Protein AF-A0A535ZDF6-F1 (afdb_monomer_lite)

Radius of gyration: 25.19 Å; chains: 1; bounding box: 67×46×58 Å

Sequence (175 aa):
MTSSAADRVAKFVDDLLRGRRPRRFDATPEEAEAMGAAAGLVAGRAGADLPDKAALDRIHRRLSGRLDESPGVDPHFTRRVWLRTLGTAAAAAVVGVGLDEVLSRGGVIGPVAEGQAVLTPDGAQWRSVASVEQVPQGHAMQVSTGSVDAVVFNEGGQIGAVSGVCTHLGCRLQR

Foldseek 3Di:
DDQDLVRLLVQLLVCLVVVHDRDDDDHDPVSVVSSVVSVLVSLPDPPVLDDDPVVVVVVVVVVVVVVVPDPDPPPPPDPVVVVVPPPDDDDDDDDDDDPPPVVPPPDPPDPPPPPPPPPPDDPDDDDDFDDVVVAPEPDWDWTDPPVFIWIWHHHPNDIDIDGLADPPRRHGDDD

Secondary structure (DSSP, 8-state):
-PPPHHHHHHHHHHHHHTTPPPPP----HHHHHHHHHHHHHHHTSTTTTS--HHHHHHHHHHHHHHHHS-----TT--HHHHHHHSS------------SSSSTTS-------S-------TT--------GGGS-TT-EEEEE-SS-EEEEEEETTEEEEEESB-TTT--B---

Structure (mmCIF, N/CA/C/O backbone):
data_AF-A0A535ZDF6-F1
#
_entry.id   AF-A0A535ZDF6-F1
#
loop_
_atom_site.group_PDB
_atom_site.id
_atom_site.type_symbol
_atom_site.label_atom_id
_atom_site.label_alt_id
_atom_site.label_comp_id
_atom_site.label_asym_id
_atom_site.label_entity_id
_atom_site.label_seq_id
_atom_site.pdbx_PDB_ins_code
_atom_site.Cartn_x
_atom_site.Cartn_y
_atom_site.Cartn_z
_atom_site.occupancy
_atom_site.B_iso_or_equiv
_atom_site.auth_seq_id
_atom_site.auth_comp_id
_atom_site.auth_asym_id
_atom_site.auth_atom_id
_atom_site.pdbx_PDB_model_num
ATOM 1 N N . MET A 1 1 ? 22.363 -12.329 -32.406 1.00 46.94 1 MET A N 1
ATOM 2 C CA . MET A 1 1 ? 21.394 -11.249 -32.685 1.00 46.94 1 MET A CA 1
ATOM 3 C C . MET A 1 1 ? 21.102 -10.569 -31.362 1.00 46.94 1 MET A C 1
ATOM 5 O O . MET A 1 1 ? 20.580 -11.216 -30.463 1.00 46.94 1 MET A O 1
ATOM 9 N N . THR A 1 2 ? 21.580 -9.344 -31.173 1.00 59.44 2 THR A N 1
ATOM 10 C CA . THR A 1 2 ? 21.359 -8.575 -29.944 1.00 59.44 2 THR A CA 1
ATOM 11 C C . THR A 1 2 ? 19.903 -8.115 -29.910 1.00 59.44 2 THR A C 1
ATOM 13 O O . THR A 1 2 ? 19.426 -7.513 -30.865 1.00 59.44 2 THR A O 1
ATOM 16 N N . SER A 1 3 ? 19.184 -8.452 -28.837 1.00 75.75 3 SER A N 1
ATOM 17 C CA . SER A 1 3 ? 17.815 -7.982 -28.587 1.00 75.75 3 SER A CA 1
ATOM 18 C C . SER A 1 3 ? 17.787 -6.454 -28.630 1.00 75.75 3 SER A C 1
ATOM 20 O O . SER A 1 3 ? 18.610 -5.827 -27.950 1.00 75.75 3 SER A O 1
ATOM 22 N N . SER A 1 4 ? 16.862 -5.860 -29.390 1.00 88.50 4 SER A N 1
ATOM 23 C CA . SER A 1 4 ? 16.700 -4.401 -29.406 1.00 88.50 4 SER A CA 1
ATOM 24 C C . SER A 1 4 ? 16.239 -3.891 -28.032 1.00 88.50 4 SER A C 1
ATOM 26 O O . SER A 1 4 ? 15.796 -4.678 -27.190 1.00 88.50 4 SER A O 1
ATOM 28 N N . ALA A 1 5 ? 16.351 -2.583 -27.788 1.00 86.88 5 ALA A N 1
ATOM 29 C CA . ALA A 1 5 ? 15.862 -1.970 -26.550 1.00 86.88 5 ALA A CA 1
ATOM 30 C C . ALA A 1 5 ? 14.355 -2.214 -26.349 1.00 86.88 5 ALA A C 1
ATOM 32 O O . ALA A 1 5 ? 13.916 -2.655 -25.286 1.00 86.88 5 ALA A O 1
ATOM 33 N N . ALA A 1 6 ? 13.575 -2.058 -27.424 1.00 88.94 6 ALA A N 1
ATOM 34 C CA . ALA A 1 6 ? 12.144 -2.344 -27.426 1.00 88.94 6 ALA A CA 1
ATOM 35 C C . ALA A 1 6 ? 11.846 -3.808 -27.062 1.00 88.94 6 ALA A C 1
ATOM 37 O O . ALA A 1 6 ? 10.977 -4.069 -26.233 1.00 88.94 6 ALA A O 1
ATOM 38 N N . ASP A 1 7 ? 12.610 -4.763 -27.603 1.00 92.75 7 ASP A N 1
ATOM 39 C CA . ASP A 1 7 ? 12.432 -6.189 -27.295 1.00 92.75 7 ASP A CA 1
ATOM 40 C C . ASP A 1 7 ? 12.721 -6.505 -25.819 1.00 92.75 7 ASP A C 1
ATOM 42 O O . ASP A 1 7 ? 12.058 -7.353 -25.213 1.00 92.75 7 ASP A O 1
ATOM 46 N N . ARG A 1 8 ? 13.710 -5.827 -25.217 1.00 93.44 8 ARG A N 1
ATOM 47 C CA . ARG A 1 8 ? 14.049 -6.013 -23.798 1.00 93.44 8 ARG A CA 1
ATOM 48 C C . ARG A 1 8 ? 12.936 -5.504 -22.891 1.00 93.44 8 ARG A C 1
ATOM 50 O O . ARG A 1 8 ? 12.517 -6.236 -21.992 1.00 93.44 8 ARG A O 1
ATOM 57 N N . VAL A 1 9 ? 12.427 -4.301 -23.155 1.00 93.56 9 VAL A N 1
ATOM 58 C CA . VAL A 1 9 ? 11.299 -3.731 -22.405 1.00 93.56 9 VAL A CA 1
ATOM 59 C C . VAL A 1 9 ? 10.041 -4.577 -22.604 1.00 93.56 9 VAL A C 1
ATOM 61 O O . VAL A 1 9 ? 9.391 -4.935 -21.625 1.00 93.56 9 VAL A O 1
ATOM 64 N N . ALA A 1 10 ? 9.734 -4.997 -23.834 1.00 93.25 10 ALA A N 1
ATOM 65 C CA . ALA A 1 10 ? 8.584 -5.857 -24.113 1.00 93.25 10 ALA A CA 1
ATOM 66 C C . ALA A 1 10 ? 8.653 -7.173 -23.328 1.00 93.25 10 ALA A C 1
ATOM 68 O O . ALA A 1 10 ? 7.669 -7.585 -22.716 1.00 93.25 10 ALA A O 1
ATOM 69 N N . LYS A 1 11 ? 9.829 -7.808 -23.267 1.00 94.06 11 LYS A N 1
ATOM 70 C CA . LYS A 1 11 ? 10.033 -9.026 -22.474 1.00 94.06 11 LYS A CA 1
ATOM 71 C C . LYS A 1 11 ? 9.888 -8.787 -20.970 1.00 94.06 11 LYS A C 1
ATOM 73 O O . LYS A 1 11 ? 9.337 -9.635 -20.272 1.00 94.06 11 LYS A O 1
ATOM 78 N N . PHE A 1 12 ? 10.363 -7.648 -20.473 1.00 94.94 12 PHE A N 1
ATOM 79 C CA . PHE A 1 12 ? 10.167 -7.250 -19.081 1.00 94.94 12 PHE A CA 1
ATOM 80 C C . PHE A 1 12 ? 8.674 -7.104 -18.747 1.00 94.94 12 PHE A C 1
ATOM 82 O O . PHE A 1 12 ? 8.207 -7.675 -17.761 1.00 94.94 12 PHE A O 1
ATOM 89 N N . VAL A 1 13 ? 7.914 -6.415 -19.602 1.00 94.00 13 VAL A N 1
ATOM 90 C CA . VAL A 1 13 ? 6.455 -6.267 -19.469 1.00 94.00 13 VAL A CA 1
ATOM 91 C C . VAL A 1 13 ? 5.757 -7.630 -19.534 1.00 94.00 13 VAL A C 1
ATOM 93 O O . VAL A 1 13 ? 4.898 -7.925 -18.706 1.00 94.00 13 VAL A O 1
ATOM 96 N N . ASP A 1 14 ? 6.158 -8.492 -20.468 1.00 95.00 14 ASP A N 1
ATOM 97 C CA . ASP A 1 14 ? 5.626 -9.849 -20.645 1.00 95.00 14 ASP A CA 1
ATOM 98 C C . ASP A 1 14 ? 5.786 -10.716 -19.381 1.00 95.00 14 ASP A C 1
ATOM 100 O O . ASP A 1 14 ? 4.870 -11.461 -19.003 1.00 95.00 14 ASP A O 1
ATOM 104 N N . ASP A 1 15 ? 6.938 -10.592 -18.713 1.00 94.69 15 ASP A N 1
ATOM 105 C CA . ASP A 1 15 ? 7.216 -11.237 -17.432 1.00 94.69 15 ASP A CA 1
ATOM 106 C C . ASP A 1 15 ? 6.329 -10.674 -16.313 1.00 94.69 15 ASP A C 1
ATOM 108 O O . ASP A 1 15 ? 5.696 -11.464 -15.605 1.00 94.69 15 ASP A O 1
ATOM 112 N N . LEU A 1 16 ? 6.209 -9.344 -16.195 1.00 91.81 16 LEU A N 1
ATOM 113 C CA . LEU A 1 16 ? 5.347 -8.705 -15.191 1.00 91.81 16 LEU A CA 1
ATOM 114 C C . LEU A 1 16 ? 3.879 -9.121 -15.337 1.00 91.81 16 LEU A C 1
ATOM 116 O O . LEU A 1 16 ? 3.246 -9.514 -14.357 1.00 91.81 16 LEU A O 1
ATOM 120 N N . LEU A 1 17 ? 3.344 -9.097 -16.561 1.00 90.06 17 LEU A N 1
ATOM 121 C CA . LEU A 1 17 ? 1.947 -9.453 -16.835 1.00 90.06 17 LEU A CA 1
ATOM 122 C C . LEU A 1 17 ? 1.626 -10.914 -16.497 1.00 90.06 17 LEU A C 1
ATOM 124 O O . LEU A 1 17 ? 0.480 -11.239 -16.187 1.00 90.06 17 LEU A O 1
ATOM 128 N N . ARG A 1 18 ? 2.630 -11.796 -16.525 1.00 90.31 18 ARG A N 1
ATOM 129 C CA . ARG A 1 18 ? 2.495 -13.210 -16.139 1.00 90.31 18 ARG A CA 1
ATOM 130 C C . ARG A 1 18 ? 2.853 -13.479 -14.678 1.00 90.31 18 ARG A C 1
ATOM 132 O O . ARG A 1 18 ? 2.962 -14.644 -14.298 1.00 90.31 18 AR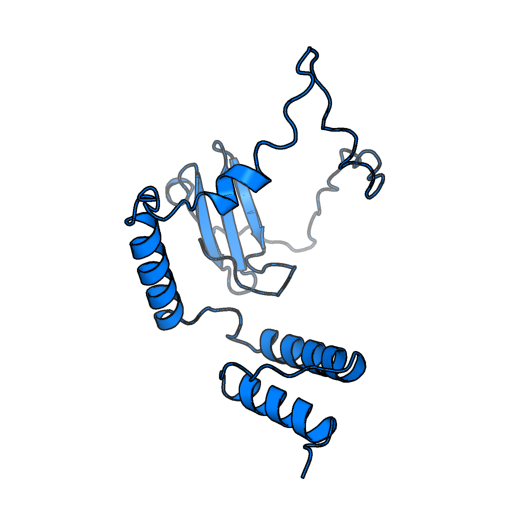G A O 1
ATOM 139 N N . GLY A 1 19 ? 3.075 -12.440 -13.871 1.00 87.00 19 GLY A N 1
ATOM 140 C CA . GLY A 1 19 ? 3.488 -12.579 -12.472 1.00 87.00 19 GLY A CA 1
ATOM 141 C C . GLY A 1 19 ? 4.856 -13.249 -12.309 1.00 87.00 19 GLY A C 1
ATOM 142 O O . GLY A 1 19 ? 5.154 -13.815 -11.256 1.00 87.00 19 GLY A O 1
ATOM 143 N N . ARG A 1 20 ? 5.694 -13.233 -13.353 1.00 88.69 20 ARG A N 1
ATOM 144 C CA . ARG A 1 20 ? 7.053 -13.774 -13.306 1.00 88.69 20 ARG A CA 1
ATOM 145 C C . ARG A 1 20 ? 8.023 -12.687 -12.881 1.00 88.69 20 ARG A C 1
ATOM 147 O O . ARG A 1 20 ? 7.856 -11.514 -13.192 1.00 88.69 20 ARG A O 1
ATOM 154 N N . ARG A 1 21 ? 9.100 -13.098 -12.213 1.00 88.25 21 ARG A N 1
ATOM 155 C CA . ARG A 1 21 ? 10.218 -12.205 -11.910 1.00 88.25 21 ARG A CA 1
ATOM 156 C C . ARG A 1 21 ? 10.965 -11.864 -13.208 1.00 88.25 21 ARG A C 1
ATOM 158 O O . ARG A 1 21 ? 11.530 -12.790 -13.798 1.00 88.25 21 ARG A O 1
ATOM 165 N N . PRO A 1 22 ? 11.050 -10.583 -13.610 1.00 92.56 22 PRO A N 1
ATOM 166 C CA . PRO A 1 22 ? 11.807 -10.207 -14.795 1.00 92.56 22 PRO A CA 1
ATOM 167 C C . PRO A 1 22 ? 13.299 -10.515 -14.638 1.00 92.56 22 PRO A C 1
ATOM 169 O O . PRO A 1 22 ? 13.863 -10.448 -13.536 1.00 92.56 22 PRO A O 1
ATOM 172 N N . ARG A 1 23 ? 13.960 -10.859 -15.748 1.00 88.31 23 ARG A N 1
ATOM 173 C CA . ARG A 1 23 ? 15.416 -11.074 -15.765 1.00 88.31 23 ARG A CA 1
ATOM 174 C C . ARG A 1 23 ? 16.152 -9.740 -15.630 1.00 88.31 23 ARG A C 1
ATOM 176 O O . ARG A 1 23 ? 15.714 -8.732 -16.169 1.00 88.31 23 ARG A O 1
ATOM 183 N N . ARG A 1 24 ? 17.293 -9.749 -14.934 1.00 87.75 24 ARG A N 1
ATOM 184 C CA . ARG A 1 24 ? 18.173 -8.575 -14.836 1.00 87.75 24 ARG A CA 1
ATOM 185 C C . ARG A 1 24 ? 18.875 -8.330 -16.172 1.00 87.75 24 ARG A C 1
ATOM 187 O O . ARG A 1 24 ? 19.337 -9.285 -16.795 1.00 87.75 24 ARG A O 1
ATOM 194 N N . PHE A 1 25 ? 18.968 -7.068 -16.564 1.00 88.94 25 PHE A N 1
ATOM 195 C CA . PHE A 1 25 ? 19.781 -6.578 -17.672 1.00 88.94 25 PHE A CA 1
ATOM 196 C C . PHE A 1 25 ? 20.207 -5.137 -17.366 1.00 88.94 25 PHE A C 1
ATOM 198 O O . PHE A 1 25 ? 19.569 -4.479 -16.544 1.00 88.94 25 PHE A O 1
ATOM 205 N N . ASP A 1 26 ? 21.277 -4.669 -18.006 1.00 91.50 26 ASP A N 1
ATOM 206 C CA . ASP A 1 26 ? 21.731 -3.284 -17.877 1.00 91.50 26 ASP A CA 1
ATOM 207 C C . ASP A 1 26 ? 20.829 -2.385 -18.730 1.00 91.50 26 ASP A C 1
ATOM 209 O O . ASP A 1 26 ? 20.986 -2.303 -19.948 1.00 91.50 26 ASP A O 1
ATOM 213 N N . ALA A 1 27 ? 19.827 -1.787 -18.086 1.00 92.56 27 ALA A N 1
ATOM 214 C CA . ALA A 1 27 ? 18.864 -0.903 -18.729 1.00 92.56 27 ALA A CA 1
ATOM 215 C C . ALA A 1 27 ? 19.460 0.494 -18.944 1.00 92.56 27 ALA A C 1
ATOM 217 O O . ALA A 1 27 ? 20.129 1.040 -18.060 1.00 92.56 27 ALA A O 1
ATOM 218 N N . THR A 1 28 ? 19.180 1.098 -20.096 1.00 95.06 28 THR A N 1
ATOM 219 C CA . THR A 1 28 ? 19.417 2.533 -20.291 1.00 95.06 28 THR A CA 1
ATOM 220 C C . THR A 1 28 ? 18.454 3.358 -19.420 1.00 95.06 28 THR A C 1
ATOM 222 O O . THR A 1 28 ? 17.440 2.831 -18.956 1.00 95.06 28 THR A O 1
ATOM 225 N N . PRO A 1 29 ? 18.717 4.660 -19.197 1.00 95.44 29 PRO A N 1
ATOM 226 C CA . PRO A 1 29 ? 17.796 5.522 -18.452 1.00 95.44 29 PRO A CA 1
ATOM 227 C C . PRO A 1 29 ? 16.372 5.543 -19.031 1.00 95.44 29 PRO A C 1
ATOM 229 O O . PRO A 1 29 ? 15.407 5.457 -18.280 1.00 95.44 29 PRO A O 1
ATOM 232 N N . GLU A 1 30 ? 16.244 5.579 -20.359 1.00 93.31 30 GLU A N 1
ATOM 233 C CA . GLU A 1 30 ? 14.953 5.546 -21.05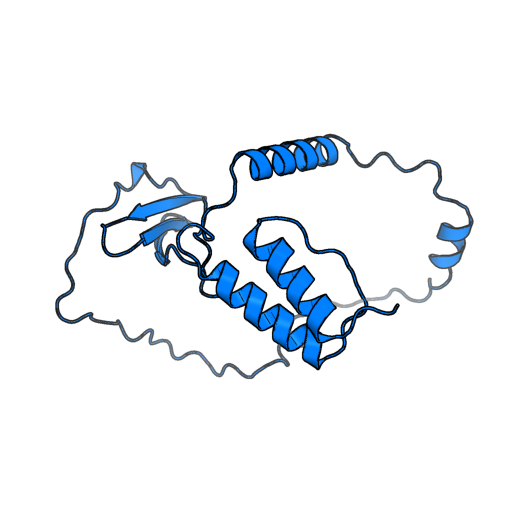9 1.00 93.31 30 GLU A CA 1
ATOM 234 C C . GLU A 1 30 ? 14.233 4.198 -20.875 1.00 93.31 30 GLU A C 1
ATOM 236 O O . GLU A 1 30 ? 13.036 4.152 -20.593 1.00 93.31 30 GLU A O 1
ATOM 241 N N . GLU A 1 31 ? 14.963 3.079 -20.958 1.00 94.50 31 GLU A N 1
ATOM 242 C CA . GLU A 1 31 ? 14.396 1.757 -20.668 1.00 94.50 31 GLU A CA 1
ATOM 243 C C . GLU A 1 31 ? 13.936 1.658 -19.210 1.00 94.50 31 GLU A C 1
ATOM 245 O O . GLU A 1 31 ? 12.867 1.112 -18.943 1.00 94.50 31 GLU A O 1
ATOM 250 N N . ALA A 1 32 ? 14.709 2.204 -18.267 1.00 94.81 32 ALA A N 1
ATOM 251 C CA . ALA A 1 32 ? 14.366 2.211 -16.849 1.00 94.81 32 ALA A CA 1
ATOM 252 C C . ALA A 1 32 ? 13.096 3.030 -16.563 1.00 94.81 32 ALA A C 1
ATOM 254 O O . ALA A 1 32 ? 12.269 2.601 -15.755 1.00 94.81 32 ALA A O 1
ATOM 255 N N . GLU A 1 33 ? 12.904 4.160 -17.247 1.00 95.19 33 GLU A N 1
ATOM 256 C CA . GLU A 1 33 ? 11.676 4.956 -17.165 1.00 95.19 33 GLU A CA 1
ATOM 257 C C . GLU A 1 33 ? 10.466 4.165 -17.687 1.00 95.19 33 GLU A C 1
ATOM 259 O O . GLU A 1 33 ? 9.462 4.025 -16.981 1.00 95.19 33 GLU A O 1
ATOM 264 N N . ALA A 1 34 ? 10.587 3.549 -18.868 1.00 93.00 34 ALA A N 1
ATOM 265 C CA . ALA A 1 34 ? 9.535 2.703 -19.436 1.00 93.00 34 ALA A CA 1
ATOM 266 C C . ALA A 1 34 ? 9.198 1.502 -18.530 1.00 93.00 34 ALA A C 1
ATOM 268 O O . ALA A 1 34 ? 8.028 1.157 -18.336 1.00 93.00 34 ALA A O 1
ATOM 269 N N . MET A 1 35 ? 10.214 0.878 -17.929 1.00 94.12 35 MET A N 1
ATOM 270 C CA . MET A 1 35 ? 10.050 -0.203 -16.955 1.00 94.12 35 MET A CA 1
ATOM 271 C C . MET A 1 35 ? 9.344 0.271 -15.680 1.00 94.12 35 MET A C 1
ATOM 273 O O . MET A 1 35 ? 8.483 -0.445 -15.165 1.00 94.12 35 MET A O 1
ATOM 277 N N . GLY A 1 36 ? 9.685 1.461 -15.178 1.00 92.38 36 GLY A N 1
ATOM 278 C CA . GLY A 1 36 ? 9.039 2.073 -14.017 1.00 92.38 36 GLY A CA 1
ATOM 279 C C . GLY A 1 36 ? 7.558 2.353 -14.269 1.00 92.38 36 GLY A C 1
ATOM 280 O O . GLY A 1 36 ? 6.714 1.968 -13.458 1.00 92.38 36 GLY A O 1
ATOM 281 N N . ALA A 1 37 ? 7.231 2.920 -15.432 1.00 94.62 37 ALA A N 1
ATOM 282 C CA . ALA A 1 37 ? 5.849 3.137 -15.855 1.00 94.62 37 ALA A CA 1
ATOM 283 C C . ALA A 1 37 ? 5.067 1.814 -15.956 1.00 94.62 37 ALA A C 1
ATOM 285 O O . ALA A 1 37 ? 3.968 1.696 -15.410 1.00 94.62 37 ALA A O 1
ATOM 286 N N . ALA A 1 38 ? 5.653 0.787 -16.581 1.00 93.25 38 ALA A N 1
ATOM 287 C CA . ALA A 1 38 ? 5.038 -0.536 -16.668 1.00 93.25 38 ALA A CA 1
ATOM 288 C C . ALA A 1 38 ? 4.791 -1.162 -15.285 1.00 93.25 38 ALA A C 1
ATOM 290 O O . ALA A 1 38 ? 3.715 -1.707 -15.037 1.00 93.25 38 ALA A O 1
ATOM 291 N N . ALA A 1 39 ? 5.761 -1.062 -14.372 1.00 90.19 39 ALA A N 1
ATOM 292 C CA . ALA A 1 39 ? 5.618 -1.556 -13.006 1.00 90.19 39 ALA A CA 1
ATOM 293 C C . ALA A 1 39 ? 4.504 -0.819 -12.244 1.00 90.19 39 ALA A C 1
ATOM 295 O O . ALA A 1 39 ? 3.699 -1.471 -11.578 1.00 90.19 39 ALA A O 1
ATOM 296 N N . GLY A 1 40 ? 4.409 0.507 -12.390 1.00 88.38 40 GLY A N 1
ATOM 297 C CA . GLY A 1 40 ? 3.344 1.312 -11.785 1.00 88.38 40 GLY A CA 1
ATOM 298 C C . GLY A 1 40 ? 1.947 0.916 -12.272 1.00 88.38 40 GLY A C 1
ATOM 299 O O . GLY A 1 40 ? 1.038 0.736 -11.465 1.00 88.38 40 GLY A O 1
ATOM 300 N N . LEU A 1 41 ? 1.783 0.687 -13.579 1.00 87.75 41 LEU A N 1
ATOM 301 C CA . LEU A 1 41 ? 0.510 0.232 -14.153 1.00 87.75 41 LEU A CA 1
ATOM 302 C C . LEU A 1 41 ? 0.101 -1.157 -13.644 1.00 87.75 41 LEU A C 1
ATOM 304 O O . LEU A 1 41 ? -1.072 -1.393 -13.361 1.00 87.75 41 LEU A O 1
ATOM 308 N N . VAL A 1 42 ? 1.061 -2.074 -13.501 1.00 87.00 42 VAL A N 1
ATOM 309 C CA . VAL A 1 42 ? 0.802 -3.412 -12.947 1.00 87.00 42 VAL A CA 1
ATOM 310 C C . VAL A 1 42 ? 0.428 -3.332 -11.466 1.00 87.00 42 VAL A C 1
ATOM 312 O O . VAL A 1 42 ? -0.498 -4.025 -11.045 1.00 87.00 42 VAL A O 1
ATOM 315 N N . ALA A 1 43 ? 1.094 -2.471 -10.693 1.00 82.88 43 ALA A N 1
ATOM 316 C CA . ALA A 1 43 ? 0.791 -2.252 -9.278 1.00 82.88 43 ALA A CA 1
ATOM 317 C C . ALA A 1 43 ? -0.603 -1.638 -9.055 1.00 82.88 43 ALA A C 1
ATOM 319 O O . ALA A 1 43 ? -1.254 -1.949 -8.064 1.00 82.88 43 ALA A O 1
ATOM 320 N N . GLY A 1 44 ? -1.095 -0.825 -9.995 1.00 82.81 44 GLY A N 1
ATOM 321 C CA . GLY A 1 44 ? -2.444 -0.253 -9.946 1.00 82.81 44 GLY A CA 1
ATOM 322 C C . GLY A 1 44 ? -3.582 -1.227 -10.288 1.00 82.81 44 GLY A C 1
ATOM 323 O O . GLY A 1 44 ? -4.750 -0.843 -10.230 1.00 82.81 44 GLY A O 1
ATOM 324 N N . ARG A 1 45 ? -3.289 -2.478 -10.673 1.00 80.56 45 ARG A N 1
ATOM 325 C CA . ARG A 1 45 ? -4.324 -3.466 -11.013 1.00 80.56 45 ARG A CA 1
ATOM 326 C C . ARG A 1 45 ? -5.112 -3.875 -9.764 1.00 80.56 45 ARG A C 1
ATOM 328 O O . ARG A 1 45 ? -4.530 -4.214 -8.740 1.00 80.56 45 ARG A O 1
ATOM 335 N N . ALA A 1 46 ? -6.439 -3.956 -9.881 1.00 76.19 46 ALA A N 1
ATOM 336 C CA . ALA A 1 46 ? -7.295 -4.489 -8.820 1.00 76.19 46 ALA A CA 1
ATOM 337 C C . ALA A 1 46 ? -6.826 -5.889 -8.374 1.00 76.19 46 ALA A C 1
ATOM 339 O O . ALA A 1 46 ? -6.683 -6.792 -9.206 1.00 76.19 46 ALA A O 1
ATOM 340 N N . GLY A 1 47 ? -6.583 -6.057 -7.071 1.00 75.25 47 GLY A N 1
ATOM 341 C CA . GLY A 1 47 ? -6.066 -7.293 -6.482 1.00 75.25 47 GLY A CA 1
ATOM 342 C C . GLY A 1 47 ? -4.537 -7.398 -6.425 1.00 75.25 47 GLY A C 1
ATOM 343 O O . GLY A 1 47 ? -4.039 -8.358 -5.842 1.00 75.25 47 GLY A O 1
ATOM 344 N N . ALA A 1 48 ? -3.779 -6.448 -6.993 1.00 76.38 48 ALA A N 1
ATOM 345 C CA . ALA A 1 48 ? -2.320 -6.376 -6.821 1.00 76.38 48 ALA A CA 1
ATOM 346 C C . ALA A 1 48 ? -1.907 -5.842 -5.434 1.00 76.38 48 ALA A C 1
ATOM 348 O O . ALA A 1 48 ? -0.757 -5.977 -5.022 1.00 76.38 48 ALA A O 1
ATOM 349 N N . ASP A 1 49 ? -2.861 -5.267 -4.706 1.00 73.38 49 ASP A N 1
ATOM 350 C CA . ASP A 1 49 ? -2.748 -4.726 -3.354 1.00 73.38 49 ASP A CA 1
ATOM 351 C C . ASP A 1 49 ? -2.727 -5.808 -2.259 1.00 73.38 49 ASP A C 1
ATOM 353 O O . ASP A 1 49 ? -2.384 -5.519 -1.107 1.00 73.38 49 ASP A O 1
ATOM 357 N N . LEU A 1 50 ? -3.075 -7.051 -2.612 1.00 73.88 50 LEU A N 1
ATOM 358 C CA . LEU A 1 50 ? -3.053 -8.208 -1.724 1.00 73.88 50 LEU A CA 1
ATOM 359 C C . LEU A 1 50 ? -1.847 -9.115 -2.039 1.00 73.88 50 LEU A C 1
ATOM 361 O O . LEU A 1 50 ? -1.753 -9.661 -3.139 1.00 73.88 50 LEU A O 1
ATOM 365 N N . PRO A 1 51 ? -0.931 -9.336 -1.082 1.00 74.38 51 PRO A N 1
ATOM 366 C CA . PRO A 1 51 ? 0.176 -10.267 -1.265 1.00 74.38 51 PRO A CA 1
ATOM 367 C C . PRO A 1 51 ? -0.307 -11.725 -1.377 1.00 74.38 51 PRO A C 1
ATOM 369 O O . PRO A 1 51 ? -1.217 -12.157 -0.668 1.00 74.38 51 PRO A O 1
ATOM 372 N N . ASP A 1 52 ? 0.349 -12.512 -2.237 1.00 81.56 52 ASP A N 1
ATOM 373 C CA . ASP A 1 52 ? 0.117 -13.959 -2.347 1.00 81.56 52 ASP A CA 1
ATOM 374 C C . ASP A 1 52 ? 0.460 -14.661 -1.022 1.00 81.56 52 ASP A C 1
ATOM 376 O O . ASP A 1 52 ? 1.618 -14.667 -0.591 1.00 81.56 52 ASP A O 1
ATOM 380 N N . LYS A 1 53 ? -0.538 -15.296 -0.390 1.00 82.81 53 LYS A N 1
ATOM 381 C CA . LYS A 1 53 ? -0.380 -15.991 0.899 1.00 82.81 53 LYS A CA 1
ATOM 382 C C . LYS A 1 53 ? 0.704 -17.064 0.843 1.00 82.81 53 LYS A C 1
ATOM 384 O O . LYS A 1 53 ? 1.535 -17.138 1.742 1.00 82.81 53 LYS A O 1
ATOM 389 N N . ALA A 1 54 ? 0.769 -17.839 -0.241 1.00 85.75 54 ALA A N 1
ATOM 390 C CA . ALA A 1 54 ? 1.778 -18.886 -0.368 1.00 85.75 54 ALA A CA 1
ATOM 391 C C . ALA A 1 54 ? 3.198 -18.299 -0.455 1.00 85.75 54 ALA A C 1
ATOM 393 O O . ALA A 1 54 ? 4.159 -18.901 0.038 1.00 85.75 54 ALA A O 1
ATOM 394 N N . ALA A 1 55 ? 3.354 -17.133 -1.088 1.00 84.94 55 ALA A N 1
ATOM 395 C CA . ALA A 1 55 ? 4.608 -16.391 -1.098 1.00 84.94 55 ALA A CA 1
ATOM 396 C C . ALA A 1 55 ? 4.963 -15.830 0.281 1.00 84.94 55 ALA A C 1
ATOM 398 O O . ALA A 1 55 ? 6.113 -15.991 0.699 1.00 84.94 55 ALA A O 1
ATOM 399 N N . LEU A 1 56 ? 4.002 -15.239 0.996 1.00 89.12 56 LEU A N 1
ATOM 400 C CA . LEU A 1 56 ? 4.210 -14.762 2.365 1.00 89.12 56 LEU A CA 1
ATOM 401 C C . LEU A 1 56 ? 4.637 -15.894 3.298 1.00 89.12 56 LEU A C 1
ATOM 403 O O . LEU A 1 56 ? 5.631 -15.744 4.002 1.00 89.12 56 LEU A O 1
ATOM 407 N N . ASP A 1 57 ? 3.994 -17.057 3.223 1.00 90.69 57 ASP A N 1
ATOM 408 C CA . ASP A 1 57 ? 4.359 -18.218 4.037 1.00 90.69 57 ASP A CA 1
ATOM 409 C C . ASP A 1 57 ? 5.794 -18.690 3.755 1.00 90.69 57 ASP A C 1
ATOM 411 O O . ASP A 1 57 ? 6.533 -19.070 4.667 1.00 90.69 57 ASP A O 1
ATOM 415 N N . ARG A 1 58 ? 6.229 -18.655 2.484 1.00 90.31 58 ARG A N 1
ATOM 416 C CA . ARG A 1 58 ? 7.625 -18.962 2.115 1.00 90.31 58 ARG A CA 1
ATOM 417 C C . ARG A 1 58 ? 8.602 -17.949 2.709 1.00 90.31 58 ARG A C 1
ATOM 419 O O . ARG A 1 58 ? 9.679 -18.349 3.152 1.00 90.31 58 ARG A O 1
ATOM 426 N N . ILE A 1 59 ? 8.252 -16.663 2.701 1.00 90.88 59 ILE A N 1
ATOM 427 C CA . ILE A 1 59 ? 9.074 -15.596 3.286 1.00 90.88 59 ILE A CA 1
ATOM 428 C C . ILE A 1 59 ? 9.145 -15.763 4.803 1.00 90.88 59 ILE A C 1
ATOM 430 O O . ILE A 1 59 ? 10.249 -15.776 5.342 1.00 90.88 59 ILE A O 1
ATOM 434 N N . HIS A 1 60 ? 8.003 -15.968 5.464 1.00 89.06 60 HIS A N 1
ATOM 435 C CA . HIS A 1 60 ? 7.921 -16.185 6.904 1.00 89.06 60 HIS A CA 1
ATOM 436 C C . HIS A 1 60 ? 8.801 -17.362 7.325 1.00 89.06 60 HIS A C 1
ATOM 438 O O . HIS A 1 60 ? 9.700 -17.184 8.138 1.00 89.06 60 HIS A O 1
ATOM 444 N N . ARG A 1 61 ? 8.654 -18.534 6.686 1.00 92.69 61 ARG A N 1
ATOM 445 C CA . ARG A 1 61 ? 9.508 -19.705 6.971 1.00 92.69 61 ARG A CA 1
ATOM 446 C C . ARG A 1 61 ? 10.999 -19.406 6.822 1.00 92.69 61 ARG A C 1
ATOM 448 O O . ARG A 1 61 ? 11.799 -19.844 7.641 1.00 92.69 61 ARG A O 1
ATOM 455 N N . ARG A 1 62 ? 11.381 -18.666 5.778 1.00 91.94 62 ARG A N 1
ATOM 456 C CA . ARG A 1 62 ? 12.782 -18.300 5.538 1.00 91.94 62 ARG A CA 1
ATOM 457 C C . ARG A 1 62 ? 13.318 -17.320 6.584 1.00 91.94 62 ARG A C 1
ATOM 459 O O . ARG A 1 62 ? 14.492 -17.410 6.929 1.00 91.94 62 ARG A O 1
ATOM 466 N N . LEU A 1 63 ? 12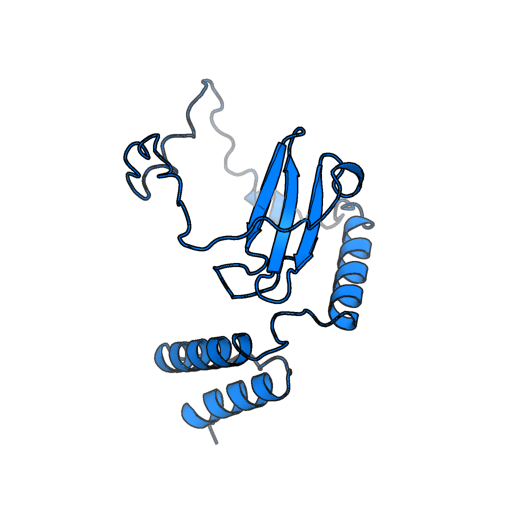.500 -16.367 7.026 1.00 92.62 63 LEU A N 1
ATOM 467 C CA . LEU A 1 63 ? 12.876 -15.401 8.057 1.00 92.62 63 LEU A CA 1
ATOM 468 C C . LEU A 1 63 ? 12.986 -16.077 9.421 1.00 92.62 63 LEU A C 1
ATOM 470 O O . LEU A 1 63 ? 14.013 -15.907 10.065 1.00 92.62 63 LEU A O 1
ATOM 474 N N . SER A 1 64 ? 12.003 -16.897 9.806 1.00 89.44 64 SER A N 1
ATOM 475 C CA . SER A 1 64 ? 12.047 -17.668 11.054 1.00 89.44 64 SER A CA 1
ATOM 476 C C . SER A 1 64 ? 13.298 -18.539 11.120 1.00 89.44 64 SER A C 1
ATOM 478 O O . SER A 1 64 ? 14.061 -18.407 12.063 1.00 89.44 64 SER A O 1
ATOM 480 N N . GLY A 1 65 ? 13.609 -19.302 10.063 1.00 88.06 65 GLY A N 1
ATOM 481 C CA . GLY A 1 65 ? 14.820 -20.132 10.047 1.00 88.06 65 GLY A CA 1
ATOM 482 C C . GLY A 1 65 ? 16.125 -19.344 10.234 1.00 88.06 65 GLY A C 1
ATOM 483 O O . GLY A 1 65 ? 17.032 -19.827 10.894 1.00 88.06 65 GLY A O 1
ATOM 484 N N . ARG A 1 66 ? 16.210 -18.113 9.713 1.00 85.81 66 ARG A N 1
ATOM 485 C CA . ARG A 1 66 ? 17.390 -17.242 9.885 1.00 85.81 66 ARG A CA 1
ATOM 486 C C . ARG A 1 66 ? 17.459 -16.544 11.238 1.00 85.81 66 ARG A C 1
ATOM 488 O O . ARG A 1 66 ? 18.539 -16.134 11.633 1.00 85.81 66 ARG A O 1
ATOM 495 N N . LEU A 1 67 ? 16.315 -16.303 11.873 1.00 81.12 67 LEU A N 1
ATOM 496 C CA . LEU A 1 67 ? 16.250 -15.712 13.209 1.00 81.12 67 LEU A CA 1
ATOM 497 C C . LEU A 1 67 ? 16.502 -16.775 14.287 1.00 81.12 67 LEU A C 1
ATOM 499 O O . LEU A 1 67 ? 17.120 -16.469 15.302 1.00 81.12 67 LEU A O 1
ATOM 503 N N . ASP A 1 68 ? 16.071 -18.015 14.038 1.00 78.94 68 ASP A N 1
ATOM 504 C CA . ASP A 1 68 ? 16.344 -19.178 14.888 1.00 78.94 68 ASP A CA 1
ATOM 505 C C . ASP A 1 68 ? 17.817 -19.615 14.792 1.00 78.94 68 ASP A C 1
ATOM 507 O O . ASP A 1 68 ? 18.403 -20.071 15.778 1.00 78.94 68 ASP A O 1
ATOM 511 N N . GLU A 1 69 ? 18.454 -19.413 13.632 1.00 68.31 69 GLU A N 1
ATOM 512 C CA . GLU A 1 69 ? 19.912 -19.377 13.510 1.00 68.31 69 GLU A CA 1
ATOM 513 C C . GLU A 1 69 ? 20.444 -18.149 14.269 1.00 68.31 69 GLU A C 1
ATOM 515 O O . GLU A 1 69 ? 20.695 -17.087 13.702 1.00 68.31 69 GLU A O 1
ATOM 520 N N . SER A 1 70 ? 20.640 -18.292 15.585 1.00 53.66 70 SER A N 1
ATOM 521 C CA . SER A 1 70 ? 21.492 -17.371 16.348 1.00 53.66 70 SER A CA 1
ATOM 522 C C . SER A 1 70 ? 22.786 -17.137 15.560 1.00 53.66 70 SER A C 1
ATOM 524 O O . SER A 1 70 ? 23.310 -18.113 15.015 1.00 53.66 70 SER A O 1
ATOM 526 N N . PRO A 1 71 ? 23.327 -15.904 15.486 1.00 52.62 71 PRO A N 1
ATOM 527 C CA . PRO A 1 71 ? 24.581 -15.648 14.793 1.00 52.62 71 PRO A CA 1
ATOM 528 C C . PRO A 1 71 ? 25.686 -16.441 15.492 1.00 52.62 71 PRO A C 1
ATOM 530 O O . PRO A 1 71 ? 26.291 -15.993 16.466 1.00 52.62 71 PRO A O 1
ATOM 533 N N . GLY A 1 72 ? 25.926 -17.656 15.007 1.00 53.72 72 GLY A N 1
ATOM 534 C CA . GLY A 1 72 ? 27.125 -18.401 15.308 1.00 53.72 72 GLY A CA 1
ATOM 535 C C . GLY A 1 72 ? 28.270 -17.521 14.850 1.00 53.72 72 GLY A C 1
ATOM 536 O O . GLY A 1 72 ? 28.286 -17.065 13.708 1.00 53.72 72 GLY A O 1
ATOM 537 N N . VAL A 1 73 ? 29.188 -17.217 15.760 1.00 53.31 73 VAL A N 1
ATOM 538 C CA . VAL A 1 73 ? 30.445 -16.565 15.410 1.00 53.31 73 VAL A CA 1
ATOM 539 C C . VAL A 1 73 ? 31.064 -17.390 14.288 1.00 53.31 73 VAL A C 1
ATOM 541 O O . VAL A 1 73 ? 31.471 -18.526 14.523 1.00 53.31 73 VAL A O 1
ATOM 544 N N . ASP A 1 74 ? 31.088 -16.844 13.071 1.00 49.72 74 ASP A N 1
ATOM 545 C CA . ASP A 1 74 ? 31.733 -17.485 11.933 1.00 49.72 74 ASP A CA 1
ATOM 546 C C . ASP A 1 74 ? 33.188 -17.805 12.327 1.00 49.72 74 ASP A C 1
ATOM 548 O O . ASP A 1 74 ? 33.982 -16.880 12.547 1.00 49.72 74 ASP A O 1
ATOM 552 N N . PRO A 1 75 ? 33.601 -19.086 12.396 1.00 55.62 75 PRO A N 1
ATOM 553 C CA . PRO A 1 75 ? 34.980 -19.446 12.735 1.00 55.62 75 PRO A CA 1
ATOM 554 C C . PRO A 1 75 ? 35.970 -19.026 11.633 1.00 55.62 75 PRO A C 1
ATOM 556 O O . PRO A 1 75 ? 37.185 -19.069 11.818 1.00 55.62 75 PRO A O 1
ATOM 559 N N . HIS A 1 76 ? 35.460 -18.567 10.485 1.00 55.00 76 HIS A N 1
ATOM 560 C CA . HIS A 1 76 ? 36.219 -18.033 9.360 1.00 55.00 76 HIS A CA 1
ATOM 561 C C . HIS A 1 76 ? 36.358 -16.508 9.397 1.00 55.00 76 HIS A C 1
ATOM 563 O O . HIS A 1 76 ? 36.458 -15.862 8.350 1.00 55.00 76 HIS A O 1
ATOM 569 N N . PHE A 1 77 ? 36.436 -15.918 10.590 1.00 49.56 77 PHE A N 1
ATOM 570 C CA . PHE A 1 77 ? 36.916 -14.550 10.768 1.00 49.56 77 PHE A CA 1
ATOM 571 C C . PHE A 1 77 ? 38.411 -14.486 10.393 1.00 49.56 77 PHE A C 1
ATOM 573 O O . PHE A 1 77 ? 39.315 -14.522 11.227 1.00 49.56 77 PHE A O 1
ATOM 580 N N . THR A 1 78 ? 38.696 -14.501 9.088 1.00 65.56 78 THR A N 1
ATOM 581 C CA . THR A 1 78 ? 40.061 -14.610 8.571 1.00 65.56 78 THR A CA 1
ATOM 582 C C . THR A 1 78 ? 40.888 -13.402 9.003 1.00 65.56 78 THR A C 1
ATOM 584 O O . THR A 1 78 ? 40.403 -12.271 9.054 1.00 65.56 78 THR A O 1
ATOM 587 N N . ARG A 1 79 ? 42.184 -13.622 9.246 1.00 59.59 79 ARG A N 1
ATOM 588 C CA . ARG A 1 79 ? 43.179 -12.602 9.631 1.00 59.59 79 ARG A CA 1
ATOM 589 C C . ARG A 1 79 ? 43.160 -11.340 8.739 1.00 59.59 79 ARG A C 1
ATOM 591 O O . ARG A 1 79 ? 43.583 -10.275 9.174 1.00 59.59 79 ARG A O 1
ATOM 598 N N . ARG A 1 80 ? 42.636 -11.443 7.507 1.00 61.72 80 ARG A N 1
ATOM 599 C CA . ARG A 1 80 ? 42.434 -10.320 6.571 1.00 61.72 80 ARG A CA 1
ATOM 600 C C . ARG A 1 80 ? 41.332 -9.341 6.996 1.00 61.72 80 ARG A C 1
ATOM 602 O O . ARG A 1 80 ? 41.440 -8.168 6.658 1.00 61.72 80 ARG A O 1
ATOM 609 N N . VAL A 1 81 ? 40.301 -9.794 7.712 1.00 62.34 81 VAL A N 1
ATOM 610 C CA . VAL A 1 81 ? 39.234 -8.930 8.250 1.00 62.34 81 VAL A CA 1
ATOM 611 C C . VAL A 1 81 ? 39.772 -8.116 9.431 1.00 62.34 81 VAL A C 1
ATOM 613 O O . VAL A 1 81 ? 39.620 -6.900 9.440 1.00 62.34 81 VAL A O 1
ATOM 616 N N . TRP A 1 82 ? 40.530 -8.752 10.334 1.00 60.28 82 TRP A N 1
ATOM 617 C CA . TRP A 1 82 ? 41.194 -8.086 11.466 1.00 60.28 82 TRP A CA 1
ATOM 618 C C . TRP A 1 82 ? 42.177 -6.982 11.047 1.00 60.28 82 TRP A C 1
ATOM 620 O O . TRP A 1 82 ? 42.207 -5.916 11.652 1.00 60.28 82 TRP A O 1
ATOM 630 N N . LEU A 1 83 ? 42.961 -7.196 9.985 1.00 63.28 83 LEU A N 1
ATOM 631 C CA . LEU A 1 83 ? 43.932 -6.196 9.516 1.00 63.28 83 LEU A CA 1
ATOM 632 C C . LEU A 1 83 ? 43.290 -4.955 8.875 1.00 63.28 83 LEU A C 1
ATOM 634 O O . LEU A 1 83 ? 43.959 -3.935 8.744 1.00 63.28 83 LEU A O 1
ATOM 638 N N . ARG A 1 84 ? 42.010 -5.013 8.484 1.00 58.25 84 ARG A N 1
ATOM 639 C CA . ARG A 1 84 ? 41.281 -3.842 7.967 1.00 58.25 84 ARG A CA 1
ATOM 640 C C . ARG A 1 84 ? 40.615 -3.024 9.068 1.00 58.25 84 ARG A C 1
ATOM 642 O O . ARG A 1 84 ? 40.430 -1.828 8.887 1.00 58.25 84 ARG A O 1
ATOM 649 N N . THR A 1 85 ? 40.273 -3.642 10.195 1.00 53.41 85 THR A N 1
ATOM 650 C CA . THR A 1 85 ? 39.533 -2.982 11.280 1.00 53.41 85 THR A CA 1
ATOM 651 C C . THR A 1 85 ? 40.431 -2.362 12.354 1.00 53.41 85 THR A C 1
ATOM 653 O O . THR A 1 85 ? 39.974 -1.498 13.089 1.00 53.41 85 THR A O 1
ATOM 656 N N . LEU A 1 86 ? 41.710 -2.748 12.439 1.00 50.50 86 LEU A N 1
ATOM 657 C CA . LEU A 1 86 ? 42.648 -2.295 13.485 1.00 50.50 86 LEU A CA 1
ATOM 658 C C . LEU A 1 86 ? 43.652 -1.215 13.044 1.00 50.50 86 LEU A C 1
ATOM 660 O O . LEU A 1 86 ? 44.638 -0.972 13.733 1.00 50.50 86 LEU A O 1
ATOM 664 N N . GLY A 1 87 ? 43.417 -0.564 11.902 1.00 49.28 87 GLY A N 1
ATOM 665 C CA . GLY A 1 87 ? 44.274 0.515 11.394 1.00 49.28 87 GLY A CA 1
ATOM 666 C C . GLY A 1 87 ? 43.964 1.914 11.940 1.00 49.28 87 GLY A C 1
ATOM 667 O O . GLY A 1 87 ? 44.710 2.844 11.655 1.00 49.28 87 GLY A O 1
ATOM 668 N N . THR A 1 88 ? 42.885 2.100 12.706 1.00 49.03 88 THR A N 1
ATOM 669 C CA . THR A 1 88 ? 42.425 3.434 13.137 1.00 49.03 88 THR A CA 1
ATOM 670 C C . THR A 1 88 ? 42.000 3.443 14.603 1.00 49.03 88 THR A C 1
ATOM 672 O O . THR A 1 88 ? 40.832 3.643 14.924 1.00 49.03 88 THR A O 1
ATOM 675 N N . ALA A 1 89 ? 42.946 3.216 15.511 1.00 48.84 89 ALA A N 1
ATOM 676 C CA . ALA A 1 89 ? 42.748 3.459 16.937 1.00 48.84 89 ALA A CA 1
ATOM 677 C C . ALA A 1 89 ? 43.701 4.571 17.395 1.00 48.84 89 ALA A C 1
ATOM 679 O O . ALA A 1 89 ? 44.786 4.304 17.904 1.00 48.84 89 ALA A O 1
ATOM 680 N N . ALA A 1 90 ? 43.300 5.827 17.190 1.00 47.00 90 ALA A N 1
ATOM 681 C CA . ALA A 1 90 ? 43.915 6.973 17.846 1.00 47.00 90 ALA A CA 1
ATOM 682 C C . ALA A 1 90 ? 42.836 8.001 18.223 1.00 47.00 90 ALA A C 1
ATOM 684 O O . ALA A 1 90 ? 42.090 8.462 17.365 1.00 47.00 90 ALA A O 1
ATOM 685 N N . ALA A 1 91 ? 42.834 8.339 19.516 1.00 40.53 91 ALA A N 1
ATOM 686 C CA . ALA A 1 91 ? 42.073 9.372 20.224 1.00 40.53 91 ALA A CA 1
ATOM 687 C C . ALA A 1 91 ? 40.586 9.090 20.524 1.00 40.53 91 ALA A C 1
ATOM 689 O O . ALA A 1 91 ? 39.682 9.438 19.773 1.00 40.53 91 ALA A O 1
ATOM 690 N N . ALA A 1 92 ? 40.344 8.558 21.725 1.00 48.31 92 ALA A N 1
ATOM 691 C CA . ALA A 1 92 ? 39.106 8.769 22.468 1.00 48.31 92 ALA A CA 1
ATOM 692 C C . ALA A 1 92 ? 39.349 9.863 23.519 1.00 48.31 92 ALA A C 1
ATOM 694 O O . ALA A 1 92 ? 40.268 9.702 24.319 1.00 48.31 92 ALA A O 1
ATOM 695 N N . ALA A 1 93 ? 38.536 10.930 23.531 1.00 39.06 93 ALA A N 1
ATOM 696 C CA . ALA A 1 93 ? 38.273 11.756 24.719 1.00 39.06 93 ALA A CA 1
ATOM 697 C C . ALA A 1 93 ? 37.147 12.807 24.500 1.00 39.06 93 ALA A C 1
ATOM 699 O O . ALA A 1 93 ? 37.387 13.871 23.946 1.00 39.06 93 ALA A O 1
ATOM 700 N N . VAL A 1 94 ? 35.975 12.486 25.075 1.00 42.31 94 VAL A N 1
ATOM 701 C CA . VAL A 1 94 ? 34.950 13.325 25.757 1.00 42.31 94 VAL A CA 1
ATOM 702 C C . VAL A 1 94 ? 33.988 14.254 24.974 1.00 42.31 94 VAL A C 1
ATOM 704 O O . VAL A 1 94 ? 34.385 15.048 24.133 1.00 42.31 94 VAL A O 1
ATOM 707 N N . VAL A 1 95 ? 32.730 14.226 25.465 1.00 36.97 95 VAL A N 1
ATOM 708 C CA . VAL A 1 95 ? 31.564 15.130 25.290 1.00 36.97 95 VAL A CA 1
ATOM 709 C C . VAL A 1 95 ? 30.745 14.835 24.022 1.00 36.97 95 VAL A C 1
ATOM 711 O O . VAL A 1 95 ? 31.275 14.835 22.927 1.00 36.97 95 VAL A O 1
ATOM 714 N N . GLY A 1 96 ? 29.455 14.489 24.046 1.00 37.97 96 GLY A N 1
ATOM 715 C CA . GLY A 1 96 ? 28.377 14.802 24.982 1.00 37.97 96 GLY A CA 1
ATOM 716 C C . GLY A 1 96 ? 27.335 15.631 24.223 1.00 37.97 96 GLY A C 1
ATOM 717 O O . GLY A 1 96 ? 27.566 16.809 24.014 1.00 37.97 96 GLY A O 1
ATOM 718 N N . VAL A 1 97 ? 26.215 15.001 23.839 1.00 45.47 97 VAL A N 1
ATOM 719 C CA . VAL A 1 97 ? 24.979 15.607 23.292 1.00 45.47 97 VAL A CA 1
ATOM 720 C C . VAL A 1 97 ? 25.125 16.370 21.960 1.00 45.47 97 VAL A C 1
ATOM 722 O O . VAL A 1 97 ? 25.752 17.417 21.889 1.00 45.47 97 VAL A O 1
ATOM 725 N N . GLY A 1 98 ? 24.452 15.880 20.909 1.00 43.12 98 GLY A N 1
ATOM 726 C CA . GLY A 1 98 ? 24.186 16.668 19.697 1.00 43.12 98 GLY A CA 1
ATOM 727 C C . GLY A 1 98 ? 24.406 15.934 18.374 1.00 43.12 98 GLY A C 1
ATOM 728 O O . GLY A 1 98 ? 25.257 16.329 17.588 1.00 43.12 98 GLY A O 1
ATOM 729 N N . LEU A 1 99 ? 23.623 14.890 18.093 1.00 39.53 99 LEU A N 1
ATOM 730 C CA . LEU A 1 99 ? 23.432 14.395 16.720 1.00 39.53 99 LEU A CA 1
ATOM 731 C C . LEU A 1 99 ? 21.963 14.515 16.295 1.00 39.53 99 LEU A C 1
ATOM 733 O O . LEU A 1 99 ? 21.435 13.624 15.644 1.00 39.53 99 LEU A O 1
ATOM 737 N N . ASP A 1 100 ? 21.316 15.626 16.655 1.00 45.91 100 ASP A N 1
ATOM 738 C CA . ASP A 1 100 ? 19.974 15.956 16.150 1.00 45.91 100 ASP A CA 1
ATOM 739 C C . ASP A 1 100 ? 19.989 17.029 15.036 1.00 45.91 100 ASP A C 1
ATOM 741 O O . ASP A 1 100 ? 19.045 17.164 14.269 1.00 45.91 100 ASP A O 1
ATOM 745 N N . GLU A 1 101 ? 21.100 17.748 14.832 1.00 49.59 101 GLU A N 1
ATOM 746 C CA . GLU A 1 101 ? 21.086 18.946 13.968 1.00 49.59 101 GLU A CA 1
ATOM 747 C C . GLU A 1 101 ? 21.505 18.697 12.499 1.00 49.59 101 GLU A C 1
ATOM 749 O O . GLU A 1 101 ? 21.379 19.583 11.656 1.00 49.59 101 GLU A O 1
ATOM 754 N N . VAL A 1 102 ? 22.006 17.508 12.128 1.00 44.56 102 VAL A N 1
ATOM 755 C CA . VAL A 1 102 ? 22.542 17.273 10.759 1.00 44.56 102 VAL A CA 1
ATOM 756 C C . VAL A 1 102 ? 21.645 16.389 9.882 1.00 44.56 102 VAL A C 1
ATOM 758 O O . VAL A 1 102 ? 21.783 16.406 8.660 1.00 44.56 102 VAL A O 1
ATOM 761 N N . LEU A 1 103 ? 20.634 15.726 10.456 1.00 44.41 103 LEU A N 1
ATOM 762 C CA . LEU A 1 103 ? 19.520 15.156 9.680 1.00 44.41 103 LEU A CA 1
ATOM 763 C C . LEU A 1 103 ? 18.378 16.166 9.445 1.00 44.41 103 LEU A C 1
ATOM 765 O O . LEU A 1 103 ? 17.533 15.936 8.585 1.00 44.41 103 LEU A O 1
ATOM 769 N N . SER A 1 104 ? 18.418 17.332 10.098 1.00 45.62 104 SER A N 1
ATOM 770 C CA . SER A 1 104 ? 17.425 18.412 9.955 1.00 45.62 104 SER A CA 1
ATOM 771 C C . SER A 1 104 ? 17.730 19.416 8.830 1.00 45.62 104 SER A C 1
ATOM 773 O O . SER A 1 104 ? 16.996 20.382 8.636 1.00 45.62 104 SER A O 1
ATOM 775 N N . ARG A 1 105 ? 18.777 19.195 8.017 1.00 45.22 105 ARG A N 1
ATOM 776 C CA . ARG A 1 105 ? 19.099 20.046 6.846 1.00 45.22 105 ARG A CA 1
ATOM 777 C C . ARG A 1 105 ? 18.496 19.578 5.517 1.00 45.22 105 ARG A C 1
ATOM 779 O O . ARG A 1 105 ? 18.946 19.989 4.450 1.00 45.22 105 ARG A O 1
ATOM 786 N N . GLY A 1 106 ? 17.436 18.778 5.587 1.00 43.16 106 GLY A N 1
ATOM 787 C CA . GLY A 1 106 ? 16.570 18.418 4.465 1.00 43.16 106 GLY A CA 1
ATOM 788 C C . GLY A 1 106 ? 15.161 18.985 4.633 1.00 43.16 106 GLY A C 1
ATOM 789 O O . GLY A 1 106 ? 14.218 18.220 4.776 1.00 43.16 106 GLY A O 1
ATOM 790 N N . GLY A 1 107 ? 15.028 20.314 4.605 1.00 36.12 107 GLY A N 1
ATOM 791 C CA . GLY A 1 107 ? 13.742 21.014 4.543 1.00 36.12 107 GLY A CA 1
ATOM 792 C C . GLY A 1 107 ? 13.328 21.659 5.861 1.00 36.12 107 GLY A C 1
ATOM 793 O O . GLY A 1 107 ? 12.974 20.985 6.820 1.00 36.12 107 GLY A O 1
ATOM 794 N N . VAL A 1 108 ? 13.311 22.993 5.881 1.00 34.47 108 VAL A N 1
ATOM 795 C CA . VAL A 1 108 ? 12.580 23.762 6.890 1.00 34.47 108 VAL A CA 1
ATOM 796 C C . VAL A 1 108 ? 11.096 23.441 6.709 1.00 34.47 108 VAL A C 1
ATOM 798 O O . VAL A 1 108 ? 10.409 24.064 5.903 1.00 34.47 108 VAL A O 1
ATOM 801 N N . ILE A 1 109 ? 10.596 22.451 7.443 1.00 42.25 109 ILE A N 1
ATOM 802 C CA . ILE A 1 109 ? 9.199 22.458 7.855 1.00 42.25 109 ILE A CA 1
ATOM 803 C C . ILE A 1 109 ? 9.171 23.513 8.959 1.00 42.25 109 ILE A C 1
ATOM 805 O O . ILE A 1 109 ? 9.627 23.272 10.075 1.00 42.25 109 ILE A O 1
ATOM 809 N N . GLY A 1 110 ? 8.742 24.733 8.614 1.00 38.25 110 GLY A N 1
ATOM 810 C CA . GLY A 1 110 ? 8.396 25.738 9.621 1.00 38.25 110 GLY A CA 1
ATOM 811 C C . GLY A 1 110 ? 7.405 25.137 10.624 1.00 38.25 110 GLY A C 1
ATOM 812 O O . GLY A 1 110 ? 6.806 24.110 10.303 1.00 38.25 110 GLY A O 1
ATOM 813 N N . PRO A 1 111 ? 7.229 25.724 11.822 1.00 35.06 111 PRO A N 1
ATOM 814 C CA . PRO A 1 111 ? 6.309 25.183 12.819 1.00 35.06 111 PRO A CA 1
ATOM 815 C C . PRO A 1 111 ? 4.996 24.822 12.126 1.00 35.06 111 PRO A C 1
ATOM 817 O O . PRO A 1 111 ? 4.344 25.691 11.543 1.00 35.06 111 PRO A O 1
ATOM 820 N N . VAL A 1 112 ? 4.673 23.524 12.095 1.00 43.44 112 VAL A N 1
ATOM 821 C CA . VAL A 1 112 ? 3.367 23.070 11.631 1.00 43.44 112 VAL A CA 1
ATOM 822 C C . VAL A 1 112 ? 2.411 23.766 12.572 1.00 43.44 112 VAL A C 1
ATOM 824 O O . VAL A 1 112 ? 2.440 23.499 13.771 1.00 43.44 112 VAL A O 1
ATOM 827 N N . ALA A 1 113 ? 1.675 24.743 12.049 1.00 40.72 113 ALA A N 1
ATOM 828 C CA . ALA A 1 113 ? 0.693 25.468 12.823 1.00 40.72 113 ALA A CA 1
ATOM 829 C C . ALA A 1 113 ? -0.155 24.433 13.570 1.00 40.72 113 ALA A C 1
ATOM 831 O O . ALA A 1 113 ? -0.763 23.560 12.945 1.00 40.72 113 ALA A O 1
ATOM 832 N N . GLU A 1 114 ? -0.132 24.497 14.904 1.00 44.16 114 GLU A N 1
ATOM 833 C CA . GLU A 1 114 ? -1.109 23.831 15.754 1.00 44.16 114 GLU A CA 1
ATOM 834 C C . GLU A 1 114 ? -2.482 24.279 15.271 1.00 44.16 114 GLU A C 1
ATOM 836 O O . GLU A 1 114 ? -2.901 25.424 15.421 1.00 44.16 114 GLU A O 1
ATOM 841 N N . GLY A 1 115 ? -3.109 23.383 14.531 1.00 46.25 115 GLY A N 1
ATOM 842 C CA . GLY A 1 115 ? -4.144 23.753 13.593 1.00 46.25 115 GLY A CA 1
ATOM 843 C C . GLY A 1 115 ? -4.213 22.703 12.509 1.00 46.25 115 GLY A C 1
ATOM 844 O O . GLY A 1 115 ? -4.208 23.021 11.323 1.00 46.25 115 GLY A O 1
ATOM 845 N N . GLN A 1 116 ? -4.303 21.432 12.917 1.00 50.72 116 GLN A N 1
ATOM 846 C CA . GLN A 1 116 ? -5.064 20.485 12.118 1.00 50.72 116 GLN A CA 1
ATOM 847 C C . GLN A 1 116 ? -6.445 21.122 11.987 1.00 50.72 116 GLN A C 1
ATOM 849 O O . GLN A 1 116 ? -7.243 21.064 12.922 1.00 50.72 116 GLN A O 1
ATOM 854 N N . ALA A 1 117 ? -6.681 21.851 10.894 1.00 55.16 117 ALA A N 1
ATOM 855 C CA . ALA A 1 117 ? -8.005 22.344 10.585 1.00 55.16 117 ALA A CA 1
ATOM 856 C C . ALA A 1 117 ? -8.898 21.113 10.658 1.00 55.16 117 ALA A C 1
ATOM 858 O O . ALA A 1 117 ? -8.664 20.149 9.926 1.00 55.16 117 ALA A O 1
ATOM 859 N N . VAL A 1 118 ? -9.822 21.099 11.622 1.00 62.09 118 VAL A N 1
ATOM 860 C CA . VAL A 1 118 ? -10.760 19.995 11.779 1.00 62.09 118 VAL A CA 1
ATOM 861 C C . VAL A 1 118 ? -11.508 19.931 10.463 1.00 62.09 118 VAL A C 1
ATOM 863 O O . VAL A 1 118 ? -12.364 20.772 10.178 1.00 62.09 118 VAL A O 1
ATOM 866 N N . LEU A 1 119 ? -11.118 18.975 9.622 1.00 59.06 119 LEU A N 1
ATOM 867 C CA . LEU A 1 119 ? -11.838 18.679 8.404 1.00 59.06 119 LEU A CA 1
ATOM 868 C C . LEU A 1 119 ? -13.222 18.275 8.885 1.00 59.06 119 LEU A C 1
ATOM 870 O O . LEU A 1 119 ? -13.377 17.257 9.557 1.00 59.06 119 LEU A O 1
ATOM 874 N N . THR A 1 120 ? -14.198 19.138 8.627 1.00 65.69 120 THR A N 1
ATOM 875 C CA . THR A 1 120 ? -15.599 18.879 8.930 1.00 65.69 120 THR A CA 1
ATOM 876 C C . THR A 1 120 ? -16.206 18.420 7.617 1.00 65.69 120 THR A C 1
ATOM 878 O O . THR A 1 120 ? -16.554 19.259 6.792 1.00 65.69 120 THR A O 1
ATOM 881 N N . PRO A 1 121 ? -16.205 17.111 7.330 1.00 66.38 121 PRO A N 1
ATOM 882 C CA . PRO A 1 121 ? -16.721 16.621 6.067 1.00 66.38 121 PRO A CA 1
ATOM 883 C C . PRO A 1 121 ? -18.214 16.938 5.944 1.00 66.38 121 PRO A C 1
ATOM 885 O O . PRO A 1 121 ? -19.024 16.508 6.769 1.00 66.38 121 PRO A O 1
ATOM 888 N N . ASP A 1 122 ? -18.577 17.668 4.892 1.00 78.25 122 ASP A N 1
ATOM 889 C CA . ASP A 1 122 ? -19.969 17.931 4.545 1.00 78.25 122 ASP A CA 1
ATOM 890 C C . ASP A 1 122 ? -20.664 16.612 4.178 1.00 78.25 122 ASP A C 1
ATOM 892 O O . ASP A 1 122 ? -20.209 15.862 3.313 1.00 78.25 122 ASP A O 1
ATOM 896 N N . GLY A 1 123 ? -21.763 16.295 4.865 1.00 76.94 123 GLY A N 1
ATOM 897 C CA . GLY A 1 123 ? -22.525 15.066 4.620 1.00 76.94 123 GLY A CA 1
ATOM 898 C C . GLY A 1 123 ? -21.888 13.776 5.157 1.00 76.94 123 GLY A C 1
ATOM 899 O O . GLY A 1 123 ? -22.289 12.688 4.740 1.00 76.94 123 GLY A O 1
ATOM 900 N N . ALA A 1 124 ? -20.924 13.853 6.081 1.00 80.62 124 ALA A N 1
ATOM 901 C CA . ALA A 1 124 ? -20.391 12.656 6.729 1.00 80.62 124 ALA A CA 1
ATOM 902 C C . ALA A 1 12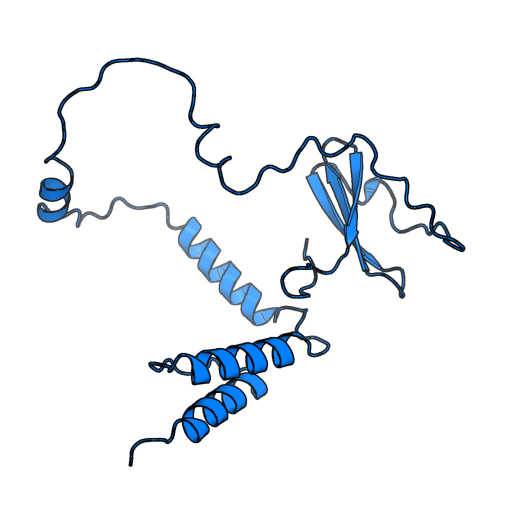4 ? -21.397 11.975 7.663 1.00 80.62 124 ALA A C 1
ATOM 904 O O . ALA A 1 124 ? -22.251 12.608 8.284 1.00 80.62 124 ALA A O 1
ATOM 905 N N . GLN A 1 125 ? -21.239 10.659 7.804 1.00 83.06 125 GLN A N 1
ATOM 906 C CA . GLN A 1 125 ? -21.999 9.851 8.749 1.00 83.06 125 GLN A CA 1
ATOM 907 C C . GLN A 1 125 ? -21.068 9.064 9.662 1.00 83.06 125 GLN A C 1
ATOM 909 O O . GLN A 1 125 ? -20.123 8.419 9.207 1.00 83.06 125 GLN A O 1
ATOM 914 N N . TRP A 1 126 ? -21.378 9.078 10.956 1.00 88.25 126 TRP A N 1
ATOM 915 C CA . TRP A 1 126 ? -20.734 8.207 11.930 1.00 88.25 126 TRP A CA 1
ATOM 916 C C . TRP A 1 126 ? -21.172 6.765 11.698 1.00 88.25 126 TRP A C 1
ATOM 918 O O . TRP A 1 126 ? -22.367 6.466 11.683 1.00 88.25 126 TRP A O 1
ATOM 928 N N . ARG A 1 127 ? -20.206 5.859 11.529 1.00 89.19 127 ARG A N 1
ATOM 929 C CA . ARG A 1 127 ? -20.460 4.420 11.412 1.00 89.19 127 ARG A CA 1
ATOM 930 C C . ARG A 1 127 ? -19.674 3.664 12.465 1.00 89.19 127 ARG A C 1
ATOM 932 O O . ARG A 1 127 ? -18.490 3.917 12.663 1.00 89.19 127 ARG A O 1
ATOM 939 N N . SER A 1 128 ? -20.345 2.729 13.129 1.00 92.06 128 SER A N 1
ATOM 940 C CA . SER A 1 128 ? -19.677 1.795 14.030 1.00 92.06 128 SER A CA 1
ATOM 941 C C . SER A 1 128 ? -18.840 0.819 13.203 1.00 92.06 128 SER A C 1
ATOM 943 O O . SER A 1 128 ? -19.341 0.244 12.237 1.00 92.06 128 SER A O 1
ATOM 945 N N . VAL A 1 129 ? -17.565 0.669 13.562 1.00 93.56 129 VAL A N 1
ATOM 946 C CA . VAL A 1 129 ? -16.610 -0.198 12.850 1.00 93.56 129 VAL A CA 1
ATOM 947 C C . VAL A 1 129 ? -15.997 -1.279 13.738 1.00 93.56 129 VAL A C 1
ATOM 949 O O . VAL A 1 129 ? -15.575 -2.308 13.220 1.00 93.56 129 VAL A O 1
ATOM 952 N N . ALA A 1 130 ? -15.948 -1.060 15.054 1.00 92.12 130 ALA A N 1
ATOM 953 C CA . ALA A 1 130 ? -15.419 -1.991 16.046 1.00 92.12 130 ALA A CA 1
ATOM 954 C C . ALA A 1 130 ? -15.810 -1.563 17.472 1.00 92.12 130 ALA A C 1
ATOM 956 O O . ALA A 1 130 ? -16.082 -0.383 17.713 1.00 92.12 130 ALA A O 1
ATOM 957 N N . SER A 1 131 ? -15.788 -2.503 18.421 1.00 94.25 131 SER A N 1
ATOM 958 C CA . SER A 1 131 ? -15.736 -2.204 19.856 1.00 94.25 131 SER A CA 1
ATOM 959 C C . SER A 1 131 ? -14.290 -1.971 20.308 1.00 94.25 131 SER A C 1
ATOM 961 O O . SER A 1 131 ? -13.340 -2.468 19.701 1.00 94.25 131 SER A O 1
ATOM 963 N N . VAL A 1 132 ? -14.109 -1.231 21.405 1.00 91.19 132 VAL A N 1
ATOM 964 C CA . VAL A 1 132 ? -12.774 -0.941 21.965 1.00 91.19 132 VAL A CA 1
ATOM 965 C C . VAL A 1 132 ? -12.043 -2.226 22.375 1.00 91.19 132 VAL A C 1
ATOM 967 O O . VAL A 1 132 ? -10.837 -2.342 22.192 1.00 91.19 132 VAL A O 1
ATOM 970 N N . GLU A 1 133 ? -12.776 -3.232 22.847 1.00 94.12 133 GLU A N 1
ATOM 971 C CA . GLU A 1 133 ? -12.239 -4.543 23.241 1.00 94.12 133 GLU A CA 1
ATOM 972 C C . GLU A 1 133 ? -11.619 -5.311 22.062 1.00 94.12 133 GLU A C 1
ATOM 974 O O . GLU A 1 133 ? -10.733 -6.141 22.255 1.00 94.12 133 GLU A O 1
ATOM 979 N N . GLN A 1 134 ? -12.046 -5.016 20.829 1.00 94.50 134 GLN A N 1
ATOM 980 C CA . GLN A 1 134 ? -11.494 -5.620 19.613 1.00 94.50 134 GLN A CA 1
ATOM 981 C C . GLN A 1 134 ? -10.167 -4.979 19.171 1.00 94.50 134 GLN A C 1
ATOM 983 O O . GLN A 1 134 ? -9.482 -5.540 18.309 1.00 94.50 134 GLN A O 1
ATOM 988 N N . VAL A 1 135 ? -9.783 -3.833 19.751 1.00 94.81 135 VAL A N 1
ATOM 989 C CA . VAL A 1 135 ? -8.489 -3.168 19.521 1.00 94.81 135 VAL A CA 1
ATOM 990 C C . VAL A 1 135 ? -7.763 -2.965 20.861 1.00 94.81 135 VAL A C 1
ATOM 992 O O . VAL A 1 135 ? -7.699 -1.843 21.375 1.00 94.81 135 VAL A O 1
ATOM 995 N N . PRO A 1 136 ? -7.199 -4.030 21.464 1.00 95.31 136 PRO A N 1
ATOM 996 C CA . PRO A 1 136 ? -6.385 -3.882 22.665 1.00 95.31 136 PRO A CA 1
ATOM 997 C C . PRO A 1 136 ? -5.178 -2.972 22.417 1.00 95.31 136 PRO A C 1
ATOM 999 O O . PRO A 1 136 ? -4.735 -2.800 21.281 1.00 95.31 136 PRO A O 1
ATOM 1002 N N . GLN A 1 137 ? -4.601 -2.424 23.485 1.00 95.44 137 GLN A N 1
ATOM 1003 C CA . GLN A 1 137 ? -3.395 -1.600 23.390 1.00 95.44 137 GLN A CA 1
ATOM 1004 C C . GLN A 1 137 ? -2.287 -2.315 22.595 1.00 95.44 137 GLN A C 1
ATOM 1006 O O . GLN A 1 137 ? -2.063 -3.516 22.763 1.00 95.44 137 GLN A O 1
ATOM 1011 N N . GLY A 1 138 ? -1.614 -1.580 21.708 1.00 93.88 138 GLY A N 1
ATOM 1012 C CA . GLY A 1 138 ? -0.554 -2.102 20.842 1.00 93.88 138 GLY A CA 1
ATOM 1013 C C . GLY A 1 138 ? -1.051 -2.905 19.638 1.00 93.88 138 GLY A C 1
ATOM 1014 O O . GLY A 1 138 ? -0.232 -3.466 18.915 1.00 93.88 138 GLY A O 1
ATOM 1015 N N . HIS A 1 139 ? -2.365 -2.978 19.409 1.00 93.38 139 HIS A N 1
ATOM 1016 C CA . HIS A 1 139 ? -2.937 -3.692 18.271 1.00 93.38 139 HIS A CA 1
ATOM 1017 C C . HIS A 1 139 ? -3.497 -2.717 17.233 1.00 93.38 139 HIS A C 1
ATOM 1019 O O . HIS A 1 139 ? -4.064 -1.675 17.561 1.00 93.38 139 HIS A O 1
ATOM 1025 N N . ALA A 1 140 ? -3.381 -3.105 15.967 1.00 94.25 140 ALA A N 1
ATOM 1026 C CA . ALA A 1 140 ? -4.072 -2.498 14.835 1.00 94.25 140 ALA A CA 1
ATOM 1027 C C . ALA A 1 140 ? -5.124 -3.471 14.293 1.00 94.25 140 ALA A C 1
ATOM 1029 O O . ALA A 1 140 ? -5.044 -4.656 14.590 1.00 94.25 140 ALA A O 1
ATOM 1030 N N . MET A 1 141 ? -6.107 -3.004 13.525 1.00 93.56 141 MET A N 1
ATOM 1031 C CA . MET A 1 141 ? -7.207 -3.777 12.944 1.00 93.56 141 MET A CA 1
ATOM 1032 C C . MET A 1 141 ? -7.661 -3.181 11.616 1.00 93.56 141 MET A C 1
ATOM 1034 O O . MET A 1 141 ? -8.0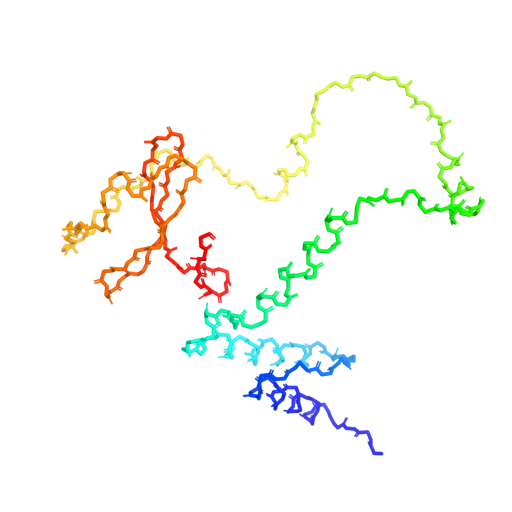01 -2.006 11.567 1.00 93.56 141 MET A O 1
ATOM 1038 N N . GLN A 1 142 ? -7.778 -3.998 10.565 1.00 93.12 142 GLN A N 1
ATOM 1039 C CA . GLN A 1 142 ? -8.493 -3.577 9.358 1.00 93.12 142 GLN A CA 1
ATOM 1040 C C . GLN A 1 142 ? -10.001 -3.516 9.605 1.00 93.12 142 GLN A C 1
ATOM 1042 O O . GLN A 1 142 ? -10.582 -4.451 10.158 1.00 93.12 142 GLN A O 1
ATOM 1047 N N . VAL A 1 143 ? -10.626 -2.446 9.124 1.00 93.44 143 VAL A N 1
ATOM 1048 C CA . VAL A 1 143 ? -12.077 -2.270 9.075 1.00 93.44 143 VAL A CA 1
ATOM 1049 C C . VAL A 1 143 ? -12.480 -1.778 7.689 1.00 93.44 143 VAL A C 1
ATOM 1051 O O . VAL A 1 143 ? -11.714 -1.097 7.006 1.00 93.44 143 VAL A O 1
ATOM 1054 N N . SER A 1 144 ? -13.697 -2.109 7.271 1.00 91.12 144 SER A N 1
ATOM 1055 C CA . SER A 1 144 ? -14.264 -1.619 6.020 1.00 91.12 144 SER A CA 1
ATOM 1056 C C . SER A 1 144 ? -15.699 -1.192 6.244 1.00 91.12 144 SER A C 1
ATOM 1058 O O . SER A 1 144 ? -16.451 -1.845 6.966 1.00 91.12 144 SER A O 1
ATOM 1060 N N . THR A 1 145 ? -16.088 -0.100 5.599 1.00 86.88 145 THR A N 1
ATOM 1061 C CA . THR A 1 145 ? -17.479 0.358 5.578 1.00 86.88 145 THR A CA 1
ATOM 1062 C C . THR A 1 145 ? -18.136 0.139 4.205 1.00 86.88 145 THR A C 1
ATOM 1064 O O . THR A 1 145 ? -19.216 0.656 3.916 1.00 86.88 145 THR A O 1
ATOM 1067 N N . GLY A 1 146 ? -17.473 -0.614 3.322 1.00 83.94 146 GLY A N 1
ATOM 1068 C CA . GLY A 1 146 ? -17.874 -0.835 1.931 1.00 83.94 146 GLY A CA 1
ATOM 1069 C C . GLY A 1 146 ? -17.446 0.286 0.979 1.00 83.94 146 GLY A C 1
ATOM 1070 O O . GLY A 1 146 ? -17.106 0.003 -0.162 1.00 83.94 146 GLY A O 1
ATOM 1071 N N . SER A 1 147 ? -17.411 1.540 1.440 1.00 82.69 147 SER A N 1
ATOM 1072 C CA . SER A 1 147 ? -16.923 2.692 0.661 1.00 82.69 147 SER A CA 1
ATOM 1073 C C . SER A 1 147 ? -15.517 3.151 1.051 1.00 82.69 147 SER A C 1
ATOM 1075 O O . SER A 1 147 ? -14.852 3.819 0.267 1.00 82.69 147 SER A O 1
ATOM 1077 N N . VAL A 1 148 ? -15.069 2.813 2.262 1.00 87.00 148 VAL A N 1
ATOM 1078 C CA . VAL A 1 148 ? -13.759 3.190 2.802 1.00 87.00 148 VAL A CA 1
ATOM 1079 C C . VAL A 1 148 ? -13.178 2.002 3.553 1.00 87.00 148 VAL A C 1
ATOM 1081 O O . VAL A 1 148 ? -13.857 1.427 4.410 1.00 87.00 148 VAL A O 1
ATOM 1084 N N . ASP A 1 149 ? -11.925 1.683 3.244 1.00 90.75 149 ASP A N 1
ATOM 1085 C CA . ASP A 1 149 ? -11.083 0.766 4.004 1.00 90.75 149 ASP A CA 1
ATOM 1086 C C . ASP A 1 149 ? -10.155 1.567 4.922 1.00 90.75 149 ASP A C 1
ATOM 1088 O O . ASP A 1 149 ? -9.523 2.535 4.489 1.00 90.75 149 ASP A O 1
ATOM 1092 N N . ALA A 1 150 ? -10.058 1.161 6.185 1.00 92.81 150 ALA A N 1
ATOM 1093 C CA . ALA A 1 150 ? -9.246 1.830 7.195 1.00 92.81 150 ALA A CA 1
ATOM 1094 C C . ALA A 1 150 ? -8.512 0.819 8.081 1.00 92.81 150 ALA A C 1
ATOM 1096 O O . ALA A 1 150 ? -8.916 -0.340 8.201 1.00 92.81 150 ALA A O 1
ATOM 1097 N N . VAL A 1 151 ? -7.444 1.276 8.730 1.00 95.00 151 VAL A N 1
ATOM 1098 C CA . VAL A 1 151 ? -6.831 0.572 9.859 1.00 95.00 151 VAL A CA 1
ATOM 1099 C C . VAL A 1 151 ? -7.091 1.380 11.120 1.00 95.00 151 VAL A C 1
ATOM 1101 O O . VAL A 1 151 ? -6.682 2.535 11.205 1.00 95.00 151 VAL A O 1
ATOM 1104 N N . VAL A 1 152 ? -7.766 0.763 12.086 1.00 95.56 152 VAL A N 1
ATOM 1105 C CA . VAL A 1 152 ? -7.969 1.295 13.438 1.00 95.56 152 VAL A CA 1
ATOM 1106 C C . VAL A 1 152 ? -6.886 0.727 14.341 1.00 95.56 152 VAL A C 1
ATOM 1108 O O . VAL A 1 152 ? -6.644 -0.477 14.311 1.00 95.56 152 VAL A O 1
ATOM 1111 N N . PHE A 1 153 ? -6.238 1.555 15.146 1.00 95.31 153 PHE A N 1
ATOM 1112 C CA . PHE A 1 153 ? -5.173 1.123 16.048 1.00 95.31 153 PHE A CA 1
ATOM 1113 C C . PHE A 1 153 ? -5.329 1.740 17.430 1.00 95.31 153 PHE A C 1
ATOM 1115 O O . PHE A 1 153 ? -5.986 2.767 17.590 1.00 95.31 153 PHE A O 1
ATOM 1122 N N . ASN A 1 154 ? -4.738 1.083 18.424 1.00 95.94 154 ASN A N 1
ATOM 1123 C CA . ASN A 1 154 ? -4.719 1.547 19.802 1.00 95.94 154 ASN A CA 1
ATOM 1124 C C . ASN A 1 154 ? -3.276 1.778 20.255 1.00 95.94 154 ASN A C 1
ATOM 1126 O O . ASN A 1 154 ? -2.543 0.829 20.550 1.00 95.94 154 ASN A O 1
ATOM 1130 N N . GLU A 1 155 ? -2.885 3.045 20.329 1.00 94.94 155 GLU A N 1
ATOM 1131 C CA . GLU A 1 155 ? -1.567 3.470 20.789 1.00 94.94 155 GLU A CA 1
ATOM 1132 C C . GLU A 1 155 ? -1.704 4.139 22.158 1.00 94.94 155 GLU A C 1
ATOM 1134 O O . GLU A 1 155 ? -2.340 5.178 22.303 1.00 94.94 155 GLU A O 1
ATOM 1139 N N . GLY A 1 156 ? -1.161 3.510 23.203 1.00 90.50 156 GLY A N 1
ATOM 1140 C CA . GLY A 1 156 ? -1.217 4.078 24.556 1.00 90.50 156 GLY A CA 1
ATOM 1141 C C . GLY A 1 156 ? -2.636 4.297 25.106 1.00 90.50 156 GLY A C 1
ATOM 1142 O O . GLY A 1 156 ? -2.831 5.188 25.927 1.00 90.50 156 GLY A O 1
ATOM 1143 N N . GLY A 1 157 ? -3.630 3.526 24.650 1.00 92.19 157 GLY A N 1
ATOM 1144 C CA . GLY A 1 157 ? -5.036 3.703 25.032 1.00 92.19 157 GLY A CA 1
ATOM 1145 C C . GLY A 1 157 ? -5.803 4.702 24.159 1.00 92.19 157 GLY A C 1
ATOM 1146 O O . GLY A 1 157 ? -7.006 4.869 24.357 1.00 92.19 157 GLY A O 1
ATOM 1147 N N . GLN A 1 158 ? -5.144 5.351 23.196 1.00 94.50 158 GLN A N 1
ATOM 1148 C CA . GLN A 1 158 ? -5.777 6.255 22.240 1.00 94.50 158 GLN A CA 1
ATOM 1149 C C . GLN A 1 158 ? -6.136 5.500 20.961 1.00 94.50 158 GLN A C 1
ATOM 1151 O O . GLN A 1 158 ? -5.284 4.862 20.340 1.00 94.50 158 GLN A O 1
ATOM 1156 N N . ILE A 1 159 ? -7.409 5.581 20.565 1.00 95.62 159 ILE A N 1
ATOM 1157 C CA . ILE A 1 159 ? -7.892 4.984 19.320 1.00 95.62 159 ILE A CA 1
ATOM 1158 C C . ILE A 1 159 ? -7.657 5.960 18.171 1.00 95.62 159 ILE A C 1
ATOM 1160 O O . ILE A 1 159 ? -8.232 7.048 18.139 1.00 95.62 159 ILE A O 1
ATOM 1164 N N . GLY A 1 160 ? -6.833 5.541 17.218 1.00 93.81 160 GLY A N 1
ATOM 1165 C CA . GLY A 1 160 ? -6.585 6.243 15.966 1.00 93.81 160 GLY A CA 1
ATOM 1166 C C . GLY A 1 160 ? -7.097 5.451 14.768 1.00 93.81 160 GLY A C 1
ATOM 1167 O O . GLY A 1 160 ? -7.341 4.245 14.849 1.00 93.81 160 GLY A O 1
ATOM 1168 N N . ALA A 1 161 ? -7.245 6.131 13.635 1.00 93.00 161 ALA A N 1
ATOM 1169 C CA . ALA A 1 161 ? -7.542 5.494 12.362 1.00 93.00 161 ALA A CA 1
ATOM 1170 C C . ALA A 1 161 ? -6.752 6.154 11.230 1.00 93.00 161 ALA A C 1
ATOM 1172 O O . ALA A 1 161 ? -6.605 7.374 11.189 1.00 93.00 161 ALA A O 1
ATOM 1173 N N . VAL A 1 162 ? -6.272 5.338 10.296 1.00 93.50 162 VAL A N 1
ATOM 1174 C CA . VAL A 1 162 ? -5.634 5.778 9.047 1.00 93.50 162 VAL A CA 1
ATOM 1175 C C . VAL A 1 162 ? -6.295 5.097 7.852 1.00 93.50 162 VAL A C 1
ATOM 1177 O O . VAL A 1 162 ? -6.980 4.083 8.002 1.00 93.50 162 VAL A O 1
ATOM 1180 N N . SER A 1 163 ? -6.072 5.642 6.653 1.00 92.19 163 SER A N 1
ATOM 1181 C CA . SER A 1 163 ? -6.422 4.966 5.398 1.00 92.19 163 SER A CA 1
ATOM 1182 C C . SER A 1 163 ? -5.888 3.533 5.398 1.00 92.19 163 SER A C 1
ATOM 1184 O O . SER A 1 163 ? -4.730 3.300 5.742 1.00 92.19 163 SER A O 1
ATOM 1186 N N . GLY A 1 164 ? -6.707 2.574 4.965 1.00 92.19 164 GLY A N 1
ATOM 1187 C CA . GLY A 1 164 ? -6.283 1.186 4.781 1.00 92.19 164 GLY A CA 1
ATOM 1188 C C . GLY A 1 164 ? -5.329 1.003 3.600 1.00 92.19 164 GLY A C 1
ATOM 1189 O O . GLY A 1 164 ? -4.794 -0.088 3.418 1.00 92.19 164 GLY A O 1
ATOM 1190 N N . VAL A 1 165 ? -5.109 2.057 2.811 1.00 89.62 165 VAL A N 1
ATOM 1191 C CA . VAL A 1 165 ? -4.266 2.079 1.617 1.00 89.62 165 VAL A CA 1
ATOM 1192 C C . VAL A 1 165 ? -3.061 2.986 1.852 1.00 89.62 165 VAL A C 1
ATOM 1194 O O . VAL A 1 165 ? -3.212 4.169 2.172 1.00 89.62 165 VAL A O 1
ATOM 1197 N N . CYS A 1 166 ? -1.863 2.436 1.662 1.00 87.25 166 CYS A N 1
ATOM 1198 C CA . CYS A 1 166 ? -0.609 3.173 1.736 1.00 87.25 166 CYS A CA 1
ATOM 1199 C C . CYS A 1 166 ? -0.494 4.158 0.565 1.00 87.25 166 CYS A C 1
ATOM 1201 O O . CYS A 1 166 ? -0.573 3.760 -0.595 1.00 87.25 166 CYS A O 1
ATOM 1203 N N . THR A 1 167 ? -0.227 5.430 0.851 1.00 85.75 167 THR A N 1
ATOM 1204 C CA . THR A 1 167 ? -0.053 6.471 -0.178 1.00 85.75 167 THR A CA 1
ATOM 1205 C C . THR A 1 167 ? 1.220 6.311 -1.008 1.00 85.75 167 THR A C 1
ATOM 1207 O O . THR A 1 167 ? 1.326 6.913 -2.069 1.00 85.75 167 THR A O 1
ATOM 1210 N N . HIS A 1 168 ? 2.179 5.499 -0.559 1.00 80.31 168 HIS A N 1
ATOM 1211 C CA . HIS A 1 168 ? 3.430 5.280 -1.280 1.00 80.31 168 HIS A CA 1
ATOM 1212 C C . HIS A 1 168 ? 3.222 4.425 -2.538 1.00 80.31 168 HIS A C 1
ATOM 1214 O O . HIS A 1 168 ? 3.655 4.811 -3.617 1.00 80.31 168 HIS A O 1
ATOM 1220 N N . LEU A 1 169 ? 2.565 3.267 -2.403 1.00 80.31 169 LEU A N 1
ATOM 1221 C CA . LEU A 1 169 ? 2.424 2.286 -3.492 1.00 80.31 169 LEU A CA 1
ATOM 1222 C C . LEU A 1 169 ? 0.991 1.766 -3.680 1.00 80.31 169 LEU A C 1
ATOM 1224 O O . LEU A 1 169 ? 0.775 0.865 -4.482 1.00 80.31 169 LEU A O 1
ATOM 1228 N N . GLY A 1 170 ? 0.010 2.279 -2.935 1.00 81.88 170 GLY A N 1
ATOM 1229 C CA . GLY A 1 170 ? -1.377 1.812 -3.021 1.00 81.88 170 GLY A CA 1
ATOM 1230 C C . GLY A 1 170 ? -1.628 0.440 -2.385 1.00 81.88 170 GLY A C 1
ATOM 1231 O O . GLY A 1 170 ? -2.709 -0.119 -2.541 1.00 81.88 170 GLY A O 1
ATOM 1232 N N . CYS A 1 171 ? -0.658 -0.125 -1.662 1.00 85.00 171 CYS A N 1
ATOM 1233 C CA . CYS A 1 171 ? -0.818 -1.420 -1.000 1.00 85.00 171 CYS A CA 1
ATOM 1234 C C . CYS A 1 171 ? -1.798 -1.333 0.178 1.00 85.00 171 CYS A C 1
ATOM 1236 O O . CYS A 1 171 ? -1.807 -0.331 0.904 1.00 85.00 171 CYS A O 1
ATOM 1238 N N . ARG A 1 172 ? -2.545 -2.414 0.444 1.00 86.88 172 ARG A N 1
ATOM 1239 C CA . ARG A 1 172 ? -3.343 -2.516 1.675 1.00 86.88 172 ARG A CA 1
ATOM 1240 C C . ARG A 1 172 ? -2.437 -2.703 2.885 1.00 86.88 172 ARG A C 1
ATOM 1242 O O . ARG A 1 172 ? -1.601 -3.608 2.908 1.00 86.88 172 ARG A O 1
ATOM 1249 N N . LEU A 1 173 ? -2.645 -1.888 3.913 1.00 87.75 173 LEU A N 1
ATOM 1250 C CA . LEU A 1 173 ? -1.954 -2.012 5.191 1.00 87.75 173 LEU A CA 1
ATOM 1251 C C . LEU A 1 173 ? -2.444 -3.270 5.907 1.00 87.75 173 LEU A C 1
ATOM 1253 O O . LEU A 1 173 ? -3.606 -3.356 6.307 1.00 87.75 173 LEU A O 1
ATOM 1257 N N . GLN A 1 174 ? -1.570 -4.267 6.029 1.00 73.25 174 GLN A N 1
ATOM 1258 C CA . GLN A 1 174 ? -1.858 -5.501 6.753 1.00 73.25 174 GLN A CA 1
ATOM 1259 C C . GLN A 1 174 ? -1.309 -5.405 8.174 1.00 73.25 174 GLN A C 1
ATO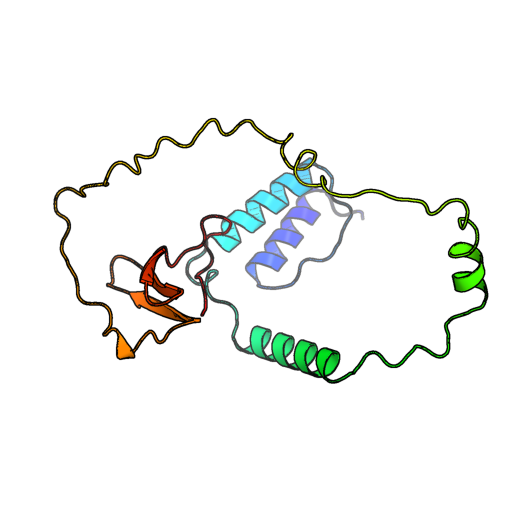M 1261 O O . GLN A 1 174 ? -0.276 -4.784 8.399 1.00 73.25 174 GLN A O 1
ATOM 1266 N N . ARG A 1 175 ? -2.107 -5.949 9.091 1.00 60.50 175 ARG A N 1
ATOM 1267 C CA . ARG A 1 175 ? -1.977 -5.908 10.549 1.00 60.50 175 ARG A CA 1
ATOM 1268 C C . ARG A 1 175 ? -0.582 -6.293 11.036 1.00 60.50 175 ARG A C 1
ATOM 1270 O O . ARG A 1 175 ? -0.032 -7.266 10.474 1.00 60.50 175 ARG A O 1
#

pLDDT: mean 76.55, std 19.51, range [34.47, 95.94]